Protein AF-S4P5D6-F1 (afdb_monomer)

pLDDT: mean 86.52, std 18.74, range [35.75, 98.44]

Foldseek 3Di:
DDDDDDDPPPPPPPPVPVPDDAFLDWDAFPVGQIKGWADWDDDDPFWTKTFIDSPSPDGGDPVHRPDIDTDGPPVDPPVVVVLVVQVVPAAPVVVVVVCVVVVHPDDPDDHDDTHHDDDDDDD

Organism: NCBI:txid116150

Mean predicted aligned error: 8.51 Å

Structure (mmCIF, N/CA/C/O backbone):
data_AF-S4P5D6-F1
#
_entry.id   AF-S4P5D6-F1
#
loop_
_atom_site.group_PDB
_atom_site.id
_atom_site.type_symbol
_atom_site.label_atom_id
_atom_site.label_alt_id
_atom_site.label_comp_id
_atom_site.label_asym_id
_atom_site.label_entity_id
_atom_site.label_seq_id
_atom_site.pdbx_PDB_ins_code
_atom_site.Cartn_x
_atom_site.Cartn_y
_atom_site.Cartn_z
_atom_site.occupancy
_atom_site.B_iso_or_equiv
_atom_site.auth_seq_id
_atom_site.auth_comp_id
_atom_site.auth_asym_id
_atom_site.auth_atom_id
_atom_site.pdbx_PDB_model_num
ATOM 1 N N . MET A 1 1 ? 5.357 -55.813 14.880 1.00 41.59 1 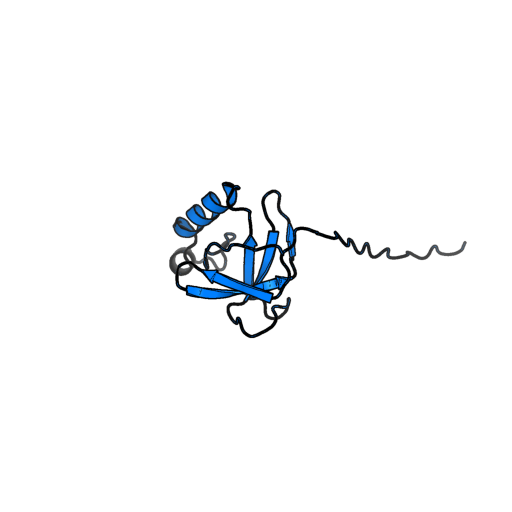MET A N 1
ATOM 2 C CA . MET A 1 1 ? 4.666 -54.683 14.221 1.00 41.59 1 MET A CA 1
ATOM 3 C C . MET A 1 1 ? 5.470 -53.409 14.473 1.00 41.59 1 MET A C 1
ATOM 5 O O . MET A 1 1 ? 5.437 -52.938 15.604 1.00 41.59 1 MET A O 1
ATOM 9 N N . PRO A 1 2 ? 6.248 -52.876 13.514 1.00 41.12 2 PRO A N 1
ATOM 10 C CA . PRO A 1 2 ? 6.935 -51.605 13.711 1.00 41.12 2 PRO A CA 1
ATOM 11 C C . PRO A 1 2 ? 5.987 -50.435 13.408 1.00 41.12 2 PRO A C 1
ATOM 13 O O . PRO A 1 2 ? 5.184 -50.490 12.474 1.00 41.12 2 PRO A O 1
ATOM 16 N N . ARG A 1 3 ? 6.060 -49.389 14.238 1.00 45.78 3 ARG A N 1
ATOM 17 C CA . ARG A 1 3 ? 5.308 -48.138 14.083 1.00 45.78 3 ARG A CA 1
ATOM 18 C C . ARG A 1 3 ? 5.835 -47.396 12.852 1.00 45.78 3 ARG A C 1
ATOM 20 O O . ARG A 1 3 ? 7.024 -47.105 12.785 1.00 45.78 3 ARG A O 1
ATOM 27 N N . ARG A 1 4 ? 4.959 -47.107 11.886 1.00 43.19 4 ARG A N 1
ATOM 28 C CA . ARG A 1 4 ? 5.268 -46.218 10.758 1.00 43.19 4 ARG A CA 1
ATOM 29 C C . ARG A 1 4 ? 5.428 -44.799 11.308 1.00 43.19 4 ARG A C 1
ATOM 31 O O . ARG A 1 4 ? 4.487 -44.273 11.898 1.00 43.19 4 ARG A O 1
ATOM 38 N N . GLY A 1 5 ? 6.624 -44.231 11.167 1.00 39.72 5 GLY A N 1
ATOM 39 C CA . GLY A 1 5 ? 6.862 -42.811 11.407 1.00 39.72 5 GLY A CA 1
ATOM 40 C C . GLY A 1 5 ? 6.031 -41.987 10.428 1.00 39.72 5 GLY A C 1
ATOM 41 O O . GLY A 1 5 ? 5.938 -42.335 9.253 1.00 39.72 5 GLY A O 1
ATOM 42 N N . PHE A 1 6 ? 5.380 -40.944 10.934 1.00 39.00 6 PHE A N 1
ATOM 43 C CA . PHE A 1 6 ? 4.818 -39.896 10.095 1.00 39.00 6 PHE A CA 1
ATOM 44 C C . PHE A 1 6 ? 5.983 -39.012 9.656 1.00 39.00 6 PHE A C 1
ATOM 46 O O . PHE A 1 6 ? 6.609 -38.352 10.482 1.00 39.00 6 PHE A O 1
ATOM 53 N N . GLU A 1 7 ? 6.302 -39.059 8.371 1.00 41.25 7 GLU A N 1
ATOM 54 C CA . GLU A 1 7 ? 7.208 -38.115 7.734 1.00 41.25 7 GLU A CA 1
ATOM 55 C C . GLU A 1 7 ? 6.373 -36.870 7.411 1.00 41.25 7 GLU A C 1
ATOM 57 O O . GLU A 1 7 ? 5.488 -36.909 6.554 1.00 41.25 7 GLU A O 1
ATOM 62 N N . GLU A 1 8 ? 6.567 -35.790 8.173 1.00 45.06 8 GLU A N 1
ATOM 63 C CA . GLU A 1 8 ? 6.002 -34.481 7.843 1.00 45.06 8 GLU A CA 1
ATOM 64 C C . GLU A 1 8 ? 6.693 -33.981 6.576 1.00 45.06 8 GLU A C 1
ATOM 66 O O . GLU A 1 8 ? 7.752 -33.357 6.616 1.00 45.06 8 GLU A O 1
ATOM 71 N N . THR A 1 9 ? 6.095 -34.265 5.423 1.00 35.75 9 THR A N 1
ATOM 72 C CA . THR A 1 9 ? 6.466 -33.599 4.182 1.00 35.75 9 THR A CA 1
ATOM 73 C C . THR A 1 9 ? 6.064 -32.134 4.313 1.00 35.75 9 THR A C 1
ATOM 75 O O . THR A 1 9 ? 4.914 -31.770 4.051 1.00 35.75 9 THR A O 1
ATOM 78 N N . SER A 1 10 ? 7.000 -31.286 4.746 1.00 48.22 10 SER A N 1
ATOM 79 C CA . SER A 1 10 ? 6.910 -29.849 4.529 1.00 48.22 10 SER A CA 1
ATOM 80 C C . SER A 1 10 ? 6.866 -29.648 3.021 1.00 48.22 10 SER A C 1
ATOM 82 O O . SER A 1 10 ? 7.889 -29.750 2.341 1.00 48.22 10 SER A O 1
ATOM 84 N N . VAL A 1 11 ? 5.670 -29.438 2.478 1.00 40.25 11 VAL A N 1
ATOM 85 C CA . VAL A 1 11 ? 5.536 -29.017 1.090 1.00 40.25 11 VAL A CA 1
ATOM 86 C C . VAL A 1 11 ? 6.012 -27.571 1.069 1.00 40.25 11 VAL A C 1
ATOM 88 O O . VAL A 1 11 ? 5.243 -26.643 1.311 1.00 40.25 11 VAL A O 1
ATOM 91 N N . ASP A 1 12 ? 7.315 -27.391 0.884 1.00 47.78 12 ASP A N 1
ATOM 92 C CA . ASP A 1 12 ? 7.882 -26.110 0.503 1.00 47.78 12 ASP A CA 1
ATOM 93 C C . ASP A 1 12 ? 7.392 -25.850 -0.919 1.00 47.78 12 ASP A C 1
ATOM 95 O O . ASP A 1 12 ? 7.985 -26.292 -1.903 1.00 47.78 12 ASP A O 1
ATOM 99 N N . VAL A 1 13 ? 6.201 -25.253 -1.023 1.00 42.62 13 VAL A N 1
ATOM 100 C CA . VAL A 1 13 ? 5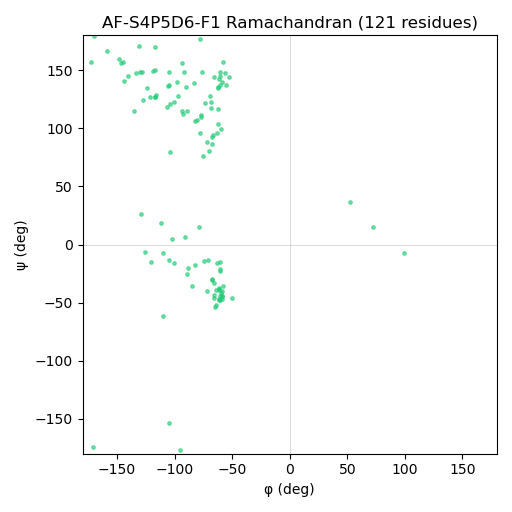.640 -24.846 -2.306 1.00 42.62 13 VAL A CA 1
ATOM 101 C C . VAL A 1 13 ? 6.400 -23.597 -2.733 1.00 42.62 13 VAL A C 1
ATOM 103 O O . VAL A 1 13 ? 5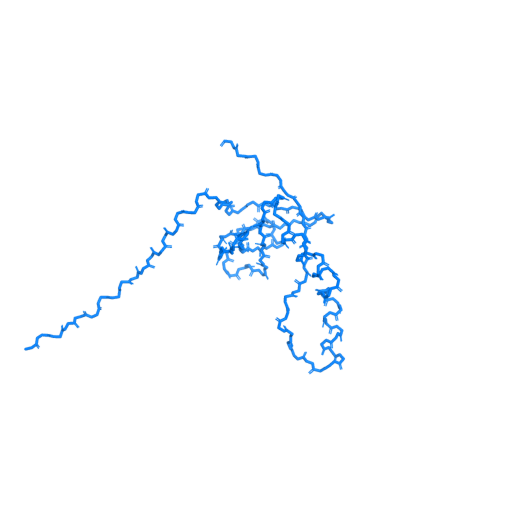.927 -22.468 -2.601 1.00 42.62 13 VAL A O 1
ATOM 106 N N . SER A 1 14 ? 7.624 -23.801 -3.212 1.00 46.84 14 SER A N 1
ATOM 107 C CA . SER A 1 14 ? 8.364 -22.798 -3.954 1.00 46.84 14 SER A CA 1
ATOM 108 C C . SER A 1 14 ? 7.688 -22.645 -5.315 1.00 46.84 14 SER A C 1
ATOM 110 O O . SER A 1 14 ? 8.095 -23.204 -6.328 1.00 46.84 14 SER A O 1
ATOM 112 N N . PHE A 1 15 ? 6.595 -21.880 -5.342 1.00 43.91 15 PHE A N 1
ATOM 113 C CA . PHE A 1 15 ? 6.164 -21.240 -6.575 1.00 43.91 15 PHE A CA 1
ATOM 114 C C . PHE A 1 15 ? 7.291 -20.275 -6.954 1.00 43.91 15 PHE A C 1
ATOM 116 O O . PHE A 1 15 ? 7.388 -19.181 -6.399 1.00 43.91 15 PHE A O 1
ATOM 123 N N . THR A 1 16 ? 8.204 -20.706 -7.824 1.00 47.28 16 THR A N 1
ATOM 124 C CA . THR A 1 16 ? 9.112 -19.793 -8.516 1.00 47.28 16 THR A CA 1
ATOM 125 C C . THR A 1 16 ? 8.236 -18.887 -9.361 1.00 47.28 16 THR A C 1
ATOM 127 O O . THR A 1 16 ? 7.603 -19.312 -10.325 1.00 47.28 16 THR A O 1
ATOM 130 N N . ASP A 1 17 ? 8.067 -17.670 -8.866 1.00 56.97 17 ASP A N 1
ATOM 131 C CA . ASP A 1 17 ? 7.057 -16.738 -9.327 1.00 56.97 17 ASP A CA 1
ATOM 132 C C . ASP A 1 17 ? 7.747 -15.679 -10.186 1.00 56.97 17 ASP A C 1
ATOM 134 O O . ASP A 1 17 ? 8.059 -14.588 -9.711 1.00 56.97 17 ASP A O 1
ATOM 138 N N . ASP A 1 18 ? 8.030 -16.034 -11.440 1.00 63.47 18 ASP A N 1
ATOM 139 C CA . ASP A 1 18 ? 8.910 -15.272 -12.346 1.00 63.47 18 ASP A CA 1
ATOM 140 C C . ASP A 1 18 ? 8.424 -13.835 -12.636 1.00 63.47 18 ASP A C 1
ATOM 142 O O . ASP A 1 18 ? 9.189 -12.992 -13.091 1.00 63.47 18 ASP A O 1
ATOM 146 N N . GLU A 1 19 ? 7.165 -13.515 -12.318 1.00 77.06 19 GLU A N 1
ATOM 147 C CA . GLU A 1 19 ? 6.573 -12.176 -12.478 1.00 77.06 19 GLU A CA 1
ATOM 148 C C . GLU A 1 19 ? 6.469 -11.382 -11.161 1.00 77.06 19 GLU A C 1
ATOM 150 O O . GLU A 1 19 ? 5.842 -10.319 -11.111 1.00 77.06 19 GLU A O 1
ATOM 155 N N . ALA A 1 20 ? 6.984 -11.904 -10.045 1.00 88.88 20 ALA A N 1
ATOM 156 C CA . ALA A 1 20 ? 6.950 -11.176 -8.785 1.00 88.88 20 ALA A CA 1
ATOM 157 C C . ALA A 1 20 ? 7.976 -10.039 -8.801 1.00 88.88 20 ALA A C 1
ATOM 159 O O . ALA A 1 20 ? 9.179 -10.270 -8.884 1.00 88.88 20 ALA A O 1
ATOM 160 N N . LEU A 1 21 ? 7.502 -8.805 -8.612 1.00 92.81 21 LEU A N 1
ATOM 161 C CA . LEU A 1 21 ? 8.394 -7.688 -8.321 1.00 92.81 21 LEU A CA 1
ATOM 162 C C . LEU A 1 21 ? 9.273 -7.988 -7.091 1.00 92.81 21 LEU A C 1
ATOM 164 O O . LEU A 1 21 ? 8.756 -8.504 -6.089 1.00 92.81 21 LEU A O 1
ATOM 168 N N . PRO A 1 22 ? 10.574 -7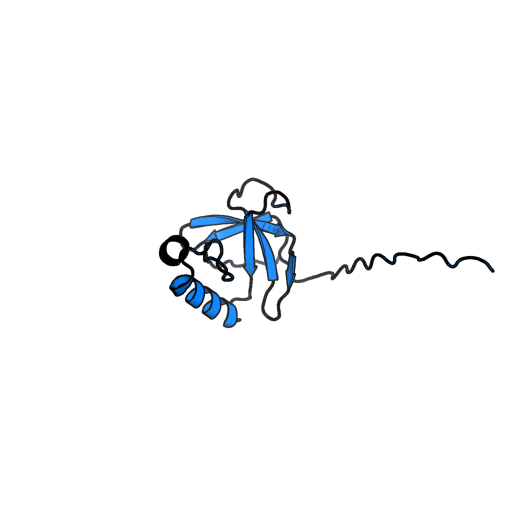.650 -7.138 1.00 94.12 22 PRO A N 1
ATOM 169 C CA . PRO A 1 22 ? 11.477 -7.890 -6.025 1.00 94.12 22 PRO A CA 1
ATOM 170 C C . PRO A 1 22 ? 11.091 -7.036 -4.803 1.00 94.12 22 PRO A C 1
ATOM 172 O O . PRO A 1 22 ? 10.683 -5.878 -4.952 1.00 94.12 22 PRO A O 1
ATOM 175 N N . PRO A 1 23 ? 11.246 -7.564 -3.573 1.00 95.88 23 PRO A N 1
ATOM 176 C CA . PRO A 1 23 ? 11.106 -6.769 -2.360 1.00 95.88 23 PRO A CA 1
ATOM 177 C C . PRO A 1 23 ? 12.052 -5.564 -2.358 1.00 95.88 23 PRO A C 1
ATOM 179 O O . PRO A 1 23 ? 13.179 -5.636 -2.840 1.00 95.88 23 PRO A O 1
ATOM 182 N N . GLY A 1 24 ? 11.618 -4.469 -1.740 1.00 96.62 24 GLY A N 1
ATOM 183 C CA . GLY A 1 24 ? 12.425 -3.267 -1.555 1.00 96.62 24 GLY A CA 1
ATOM 184 C C . GLY A 1 24 ? 12.167 -2.143 -2.552 1.00 96.62 24 GLY A C 1
ATOM 185 O O . GLY A 1 24 ? 12.672 -1.044 -2.329 1.00 96.62 24 GLY A O 1
ATOM 186 N N . ILE A 1 25 ? 11.351 -2.371 -3.585 1.00 96.81 25 ILE A N 1
ATOM 187 C CA . ILE A 1 25 ? 10.864 -1.286 -4.445 1.00 96.81 25 ILE A CA 1
ATOM 188 C C . ILE A 1 25 ? 10.070 -0.285 -3.598 1.00 96.81 25 ILE A C 1
ATOM 190 O O . ILE A 1 25 ? 9.272 -0.668 -2.737 1.00 96.81 25 ILE A O 1
ATOM 194 N N . VAL A 1 26 ? 10.308 1.001 -3.850 1.00 97.31 26 VAL A N 1
ATOM 195 C CA . VAL A 1 26 ? 9.582 2.110 -3.234 1.00 97.31 26 VAL A CA 1
ATOM 196 C C . VAL A 1 26 ? 8.650 2.711 -4.275 1.00 97.31 26 VAL A C 1
ATOM 198 O O . VAL A 1 26 ? 9.098 3.216 -5.301 1.00 97.31 26 VAL A O 1
ATOM 201 N N . PHE A 1 27 ? 7.354 2.660 -3.997 1.00 96.94 27 PHE A N 1
ATOM 202 C CA . PHE A 1 27 ? 6.332 3.338 -4.780 1.00 96.94 27 PHE A CA 1
ATOM 203 C C . PHE A 1 27 ? 6.019 4.706 -4.201 1.00 96.94 27 PHE A C 1
ATOM 205 O O . PHE A 1 27 ? 6.177 4.937 -3.002 1.00 96.94 27 PHE A O 1
ATOM 212 N N . THR A 1 28 ? 5.504 5.574 -5.062 1.00 97.50 28 THR A N 1
ATOM 213 C CA . THR A 1 28 ? 4.966 6.876 -4.686 1.00 97.50 28 THR A CA 1
ATOM 214 C C . THR A 1 28 ? 3.481 6.891 -5.025 1.00 97.50 28 THR A C 1
ATOM 216 O O . THR A 1 28 ? 3.100 6.561 -6.149 1.00 97.50 28 THR A O 1
ATOM 219 N N . ASP A 1 29 ? 2.635 7.223 -4.053 1.00 97.75 29 ASP A N 1
ATOM 220 C CA . ASP A 1 29 ? 1.196 7.352 -4.286 1.00 97.75 29 ASP A CA 1
ATOM 221 C C . ASP A 1 29 ? 0.832 8.681 -4.974 1.00 97.75 29 ASP A C 1
ATOM 223 O O . ASP A 1 29 ? 1.678 9.544 -5.226 1.00 97.75 29 ASP A O 1
ATOM 227 N N . THR A 1 30 ? -0.451 8.865 -5.290 1.00 96.81 30 THR A N 1
ATOM 228 C CA . THR A 1 30 ? -0.936 10.078 -5.970 1.00 96.81 30 THR A CA 1
ATOM 229 C C . THR A 1 30 ? -0.755 11.376 -5.177 1.00 96.81 30 THR A C 1
ATOM 231 O O . THR A 1 30 ? -0.821 12.449 -5.774 1.00 96.81 30 THR A O 1
ATOM 234 N N . ILE A 1 31 ? -0.491 11.309 -3.868 1.00 96.31 31 ILE A N 1
ATOM 235 C CA . ILE A 1 31 ? -0.253 12.470 -2.996 1.00 96.31 31 ILE A CA 1
ATOM 236 C C . ILE A 1 31 ? 1.197 12.544 -2.490 1.00 96.31 31 ILE A C 1
ATOM 238 O O . ILE A 1 31 ? 1.483 13.287 -1.556 1.00 96.31 31 ILE A O 1
ATOM 242 N N . GLN A 1 32 ? 2.116 11.839 -3.157 1.00 97.19 32 GLN A N 1
ATOM 243 C CA . GLN A 1 32 ? 3.562 11.857 -2.917 1.00 97.19 32 GLN A CA 1
ATOM 244 C C . GLN A 1 32 ? 4.051 11.152 -1.639 1.00 97.19 32 GLN A C 1
ATOM 246 O O . GLN A 1 32 ? 5.217 11.319 -1.273 1.00 97.19 32 GLN A O 1
ATOM 251 N N . ASN A 1 33 ? 3.238 10.315 -0.982 1.00 97.75 33 ASN A N 1
ATOM 252 C CA . ASN A 1 33 ? 3.778 9.453 0.076 1.00 97.75 33 ASN A CA 1
ATOM 253 C C . ASN A 1 33 ? 4.536 8.274 -0.528 1.00 97.75 33 ASN A C 1
ATOM 255 O O . ASN A 1 33 ? 4.174 7.751 -1.585 1.00 97.75 33 ASN A O 1
ATOM 259 N N . LYS A 1 34 ? 5.565 7.826 0.191 1.00 98.00 34 LYS A N 1
ATOM 260 C CA . LYS A 1 34 ? 6.397 6.690 -0.197 1.00 98.00 34 LYS A CA 1
ATOM 261 C C . LYS A 1 34 ? 5.953 5.417 0.509 1.00 98.00 34 LYS A C 1
ATOM 263 O O . LYS A 1 34 ? 5.675 5.426 1.703 1.00 98.00 34 LYS A O 1
ATOM 268 N N . TRP A 1 35 ? 5.965 4.317 -0.233 1.00 98.25 35 TRP A N 1
ATOM 269 C CA . TRP A 1 35 ? 5.553 3.001 0.239 1.00 98.25 35 TRP A CA 1
ATOM 270 C C . TRP A 1 35 ? 6.563 1.961 -0.222 1.00 98.25 35 TRP A C 1
ATOM 272 O O . TRP A 1 35 ? 6.704 1.727 -1.422 1.00 98.25 35 TRP A O 1
ATOM 282 N N . ARG A 1 36 ? 7.274 1.322 0.707 1.00 98.19 36 ARG A N 1
ATOM 283 C CA . ARG A 1 36 ? 8.197 0.232 0.364 1.00 98.19 36 ARG A CA 1
ATOM 284 C C . ARG A 1 36 ? 7.466 -1.103 0.415 1.00 98.19 36 ARG A C 1
ATOM 286 O O . ARG A 1 36 ? 6.735 -1.361 1.373 1.00 98.19 36 ARG A O 1
ATOM 293 N N . ILE A 1 37 ? 7.680 -1.962 -0.581 1.00 98.12 37 ILE A N 1
ATOM 294 C CA . ILE A 1 37 ? 7.143 -3.330 -0.574 1.00 98.12 37 ILE A CA 1
ATOM 295 C C . ILE A 1 37 ? 8.121 -4.339 0.028 1.00 98.12 37 ILE A C 1
ATOM 297 O O . ILE A 1 37 ? 9.340 -4.212 -0.088 1.00 98.12 37 ILE A O 1
ATOM 301 N N . GLY A 1 38 ? 7.567 -5.364 0.668 1.00 97.88 38 GLY A N 1
ATOM 302 C CA . GLY A 1 38 ? 8.278 -6.540 1.157 1.00 97.88 38 GLY A CA 1
ATOM 303 C C . GLY A 1 38 ? 8.022 -7.764 0.286 1.00 97.88 38 GLY A C 1
ATOM 304 O O . GLY A 1 38 ? 7.714 -7.658 -0.898 1.00 97.88 38 GLY A O 1
ATOM 305 N N . LYS A 1 39 ? 8.134 -8.950 0.891 1.00 96.81 39 LYS A N 1
ATOM 306 C CA . LYS A 1 39 ? 7.860 -10.222 0.206 1.00 96.81 39 LYS A CA 1
ATOM 307 C C . LYS A 1 39 ? 6.403 -10.303 -0.292 1.00 96.81 39 LYS A C 1
ATOM 309 O O . LYS A 1 39 ? 5.504 -9.823 0.413 1.00 96.81 39 LYS A O 1
ATOM 314 N N . PRO A 1 40 ? 6.153 -10.935 -1.455 1.00 96.19 40 PRO A N 1
ATOM 315 C CA . PRO A 1 40 ? 4.802 -11.304 -1.857 1.00 96.19 40 PRO A CA 1
ATOM 316 C C . PRO A 1 40 ? 4.211 -12.280 -0.833 1.00 96.19 40 PRO A C 1
ATOM 318 O O . PRO A 1 40 ? 4.913 -13.125 -0.275 1.00 96.19 40 PRO A O 1
ATOM 321 N N . ILE A 1 41 ? 2.917 -12.141 -0.562 1.00 95.56 41 ILE A N 1
ATOM 322 C CA . ILE A 1 41 ? 2.182 -12.960 0.417 1.00 95.56 41 ILE A CA 1
ATOM 323 C C . ILE A 1 41 ? 0.941 -13.625 -0.168 1.00 95.56 41 ILE A C 1
ATOM 325 O O . ILE A 1 41 ? 0.294 -14.419 0.509 1.00 95.56 41 ILE A O 1
ATOM 329 N N . GLY A 1 42 ? 0.598 -13.307 -1.412 1.00 93.19 42 GLY A N 1
ATOM 330 C CA . GLY A 1 42 ? -0.519 -13.927 -2.099 1.00 93.19 42 GLY A CA 1
ATOM 331 C C . GLY A 1 42 ? -0.591 -13.516 -3.560 1.00 93.19 42 GLY A C 1
ATOM 332 O O . GLY A 1 42 ? -0.107 -12.453 -3.956 1.00 93.19 42 GLY A O 1
ATOM 333 N N . ARG A 1 43 ? -1.240 -14.368 -4.347 1.00 90.50 43 ARG A N 1
ATOM 334 C CA . ARG A 1 43 ? -1.550 -14.142 -5.754 1.00 90.50 43 ARG A CA 1
ATOM 335 C C . ARG A 1 43 ? -3.043 -14.372 -5.952 1.00 90.50 43 ARG A C 1
ATOM 337 O O . ARG A 1 43 ? -3.566 -15.417 -5.577 1.00 90.50 43 ARG A O 1
ATOM 344 N N . GLY A 1 44 ? -3.722 -13.364 -6.485 1.00 81.69 44 GLY A N 1
ATOM 345 C CA . GLY A 1 44 ? -5.084 -13.480 -6.988 1.00 81.69 44 GLY A CA 1
ATOM 346 C C . GLY A 1 44 ? -5.083 -13.745 -8.492 1.00 81.69 44 GLY A C 1
ATOM 347 O O . GLY A 1 44 ? -4.030 -13.846 -9.119 1.00 81.69 44 GLY A O 1
ATOM 348 N N . SER A 1 45 ? -6.271 -13.806 -9.087 1.00 84.94 45 SER A N 1
ATOM 349 C CA . SER A 1 45 ? -6.423 -13.993 -10.536 1.00 84.94 45 SER A CA 1
ATOM 350 C C . SER A 1 45 ? -5.798 -12.862 -11.357 1.00 84.94 45 SER A C 1
ATOM 352 O O . SER A 1 45 ? -5.228 -13.119 -12.410 1.00 84.94 45 SER A O 1
ATOM 354 N N . PHE A 1 46 ? -5.900 -11.621 -10.875 1.00 86.31 46 PHE A N 1
ATOM 355 C CA . PHE A 1 46 ? -5.524 -10.425 -11.637 1.00 86.31 46 PHE A CA 1
ATOM 356 C C . PHE A 1 46 ? -4.265 -9.725 -11.123 1.00 86.31 46 PHE A C 1
ATOM 358 O O . PHE A 1 46 ? -3.790 -8.791 -11.766 1.00 86.31 46 PHE A O 1
ATOM 365 N N . GLY A 1 47 ? -3.721 -10.161 -9.984 1.00 91.31 47 GLY A N 1
ATOM 366 C CA . GLY A 1 47 ? -2.666 -9.424 -9.306 1.00 91.31 47 GLY A CA 1
ATOM 367 C C . GLY A 1 47 ? -1.992 -10.152 -8.168 1.00 91.31 47 GLY A C 1
ATOM 368 O O . GLY A 1 47 ? -2.343 -11.270 -7.788 1.00 91.31 47 GLY A O 1
ATOM 369 N N . ARG A 1 48 ? -1.030 -9.451 -7.584 1.00 93.62 48 ARG A N 1
ATOM 370 C CA . ARG A 1 48 ? -0.214 -9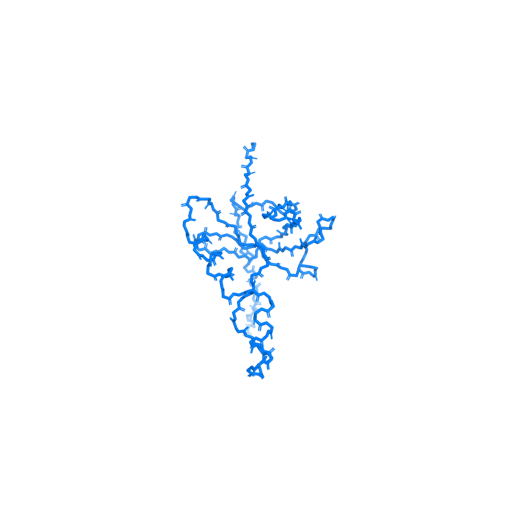.917 -6.466 1.00 93.62 48 ARG A CA 1
ATOM 371 C C . ARG A 1 48 ? -0.402 -9.019 -5.266 1.00 93.62 48 ARG A C 1
ATOM 373 O O . ARG A 1 48 ? -0.635 -7.824 -5.414 1.00 93.62 48 ARG A O 1
ATOM 380 N N . ILE A 1 49 ? -0.268 -9.602 -4.084 1.00 96.06 49 ILE A N 1
ATOM 381 C CA . ILE A 1 49 ? -0.344 -8.893 -2.814 1.00 96.06 49 ILE A CA 1
ATOM 382 C C . ILE A 1 49 ? 1.012 -8.991 -2.127 1.00 96.06 49 ILE A C 1
ATOM 384 O O . ILE A 1 49 ? 1.553 -10.084 -1.948 1.00 96.06 49 ILE A O 1
ATOM 388 N N . TYR A 1 50 ? 1.534 -7.843 -1.716 1.00 97.62 50 TYR A N 1
ATOM 389 C CA . TYR A 1 50 ? 2.820 -7.688 -1.049 1.00 97.62 50 TYR A CA 1
ATOM 390 C C . TYR A 1 50 ? 2.627 -7.130 0.352 1.00 97.62 50 TYR A C 1
ATOM 392 O O . TYR A 1 50 ? 1.702 -6.354 0.593 1.00 97.62 50 TYR A O 1
ATOM 400 N N . LEU A 1 51 ? 3.533 -7.478 1.266 1.00 98.31 51 LEU A N 1
ATOM 401 C CA . LEU A 1 51 ? 3.713 -6.702 2.494 1.00 98.31 51 LEU A CA 1
ATOM 402 C C . LEU A 1 51 ? 4.121 -5.267 2.148 1.00 98.31 51 LEU A C 1
ATOM 404 O O . LEU A 1 51 ? 4.838 -5.064 1.169 1.00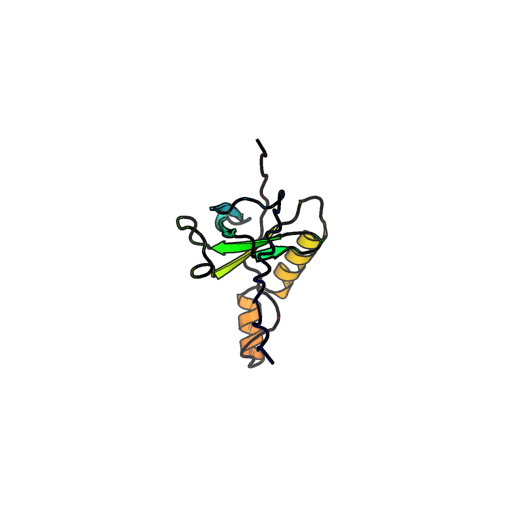 98.31 51 LEU A O 1
ATOM 408 N N . ALA A 1 52 ? 3.725 -4.290 2.961 1.00 98.38 52 ALA A N 1
ATOM 409 C CA . ALA A 1 52 ? 4.112 -2.900 2.750 1.00 98.38 52 ALA A CA 1
ATOM 410 C C . ALA A 1 52 ? 4.293 -2.103 4.050 1.00 98.38 52 ALA A C 1
ATOM 412 O O . ALA A 1 52 ? 3.726 -2.428 5.102 1.00 98.38 52 ALA A O 1
ATOM 413 N N . SER A 1 53 ? 5.092 -1.041 3.942 1.00 98.19 53 SER A N 1
ATOM 414 C CA . SER A 1 53 ? 5.420 -0.092 5.008 1.00 98.19 53 SER A CA 1
ATOM 415 C C . SER A 1 53 ? 5.475 1.335 4.454 1.00 98.19 53 SER A C 1
ATOM 417 O O . SER A 1 53 ? 5.908 1.539 3.319 1.00 98.19 53 SER A O 1
ATOM 419 N N . ASP A 1 54 ? 5.057 2.299 5.269 1.00 97.31 54 ASP A N 1
ATOM 420 C CA . ASP A 1 54 ? 5.233 3.746 5.068 1.00 97.31 54 ASP A CA 1
ATOM 421 C C . ASP A 1 54 ? 6.628 4.238 5.510 1.00 97.31 54 ASP A C 1
ATOM 423 O O . ASP A 1 54 ? 7.082 5.296 5.084 1.00 97.31 54 ASP A O 1
ATOM 427 N N . ASP A 1 55 ? 7.354 3.458 6.317 1.00 97.31 55 ASP A N 1
ATOM 428 C CA . ASP A 1 55 ? 8.792 3.651 6.556 1.00 97.31 55 ASP A CA 1
ATOM 429 C C . ASP A 1 55 ? 9.584 3.099 5.355 1.00 97.31 55 ASP A C 1
ATOM 431 O O . ASP A 1 55 ? 9.816 1.889 5.262 1.00 97.31 55 ASP A O 1
ATOM 435 N N . SER A 1 56 ? 9.947 3.977 4.409 1.00 95.06 56 SER A N 1
ATOM 436 C CA . SER A 1 56 ? 10.628 3.605 3.157 1.00 95.06 56 SER A CA 1
ATOM 437 C C . SER A 1 56 ? 12.105 3.241 3.316 1.00 95.06 56 SER A C 1
ATOM 439 O O . SER A 1 56 ? 12.696 2.652 2.403 1.00 95.06 56 SER A O 1
ATOM 441 N N . GLU A 1 57 ? 12.697 3.558 4.466 1.00 96.81 57 GLU A N 1
ATOM 442 C CA . GLU A 1 57 ? 14.134 3.412 4.710 1.00 96.81 57 GLU A CA 1
ATOM 443 C C . GLU A 1 57 ? 14.500 2.021 5.238 1.00 96.81 57 GLU A C 1
ATOM 445 O O . GLU A 1 57 ? 15.648 1.590 5.131 1.00 96.81 57 GLU A O 1
ATOM 450 N N . LYS A 1 58 ? 13.529 1.286 5.789 1.00 96.56 58 LYS A N 1
ATOM 451 C CA 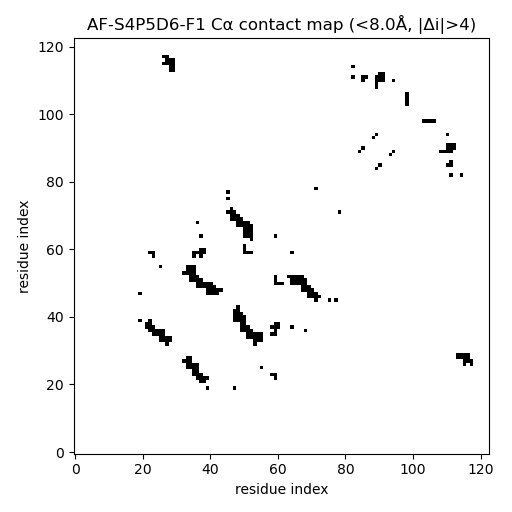. LYS A 1 58 ? 13.746 -0.043 6.372 1.00 96.56 58 LYS A CA 1
ATOM 452 C C . LYS A 1 58 ? 13.221 -1.146 5.472 1.00 96.56 58 LYS A C 1
ATOM 454 O O . LYS A 1 58 ? 12.206 -0.994 4.803 1.00 96.56 58 LYS A O 1
ATOM 459 N N . GLU A 1 59 ? 13.874 -2.304 5.513 1.00 97.75 59 GLU A N 1
ATOM 460 C CA . GLU A 1 59 ? 13.337 -3.511 4.886 1.00 97.75 59 GLU A CA 1
ATOM 461 C C . GLU A 1 59 ? 11.959 -3.866 5.468 1.00 97.75 59 GLU A C 1
ATOM 463 O O . GLU A 1 59 ? 11.723 -3.779 6.677 1.00 97.75 59 GLU A O 1
ATOM 468 N N . VAL A 1 60 ? 11.046 -4.297 4.597 1.00 98.44 60 VAL A N 1
ATOM 469 C CA . VAL A 1 60 ? 9.692 -4.690 4.985 1.00 98.44 60 VAL A CA 1
ATOM 470 C C . VAL A 1 60 ? 9.629 -6.193 5.236 1.00 98.44 60 VAL A C 1
ATOM 472 O O . VAL A 1 60 ? 9.754 -7.019 4.332 1.00 98.44 60 VAL A O 1
ATOM 475 N N . THR A 1 61 ? 9.374 -6.539 6.489 1.00 97.19 61 THR A N 1
ATOM 476 C CA . THR A 1 61 ? 9.268 -7.894 7.030 1.00 97.19 61 THR A CA 1
ATOM 477 C C . THR A 1 61 ? 7.853 -8.149 7.554 1.00 97.19 61 THR A C 1
ATOM 479 O O . THR A 1 61 ? 7.058 -7.228 7.735 1.00 97.19 61 THR A O 1
ATOM 482 N N . LYS A 1 62 ? 7.530 -9.403 7.889 1.00 95.88 62 LYS A N 1
ATOM 483 C CA . LYS A 1 62 ? 6.239 -9.743 8.520 1.00 95.88 62 LYS A CA 1
ATOM 484 C C . LYS A 1 62 ? 6.011 -9.048 9.873 1.00 95.88 62 LYS A C 1
ATOM 486 O O . LYS A 1 62 ? 4.870 -8.954 10.305 1.00 95.88 62 LYS A O 1
ATOM 491 N N . LEU A 1 63 ? 7.073 -8.598 10.550 1.00 96.31 63 LEU A N 1
ATOM 492 C CA . LEU A 1 63 ? 6.987 -7.995 11.884 1.00 96.31 63 LEU A CA 1
ATOM 493 C C . LEU A 1 63 ? 6.663 -6.498 11.838 1.00 96.31 63 LEU A C 1
ATOM 495 O O . LEU A 1 63 ? 5.954 -6.003 12.713 1.00 96.31 63 LEU A O 1
ATOM 499 N N . ASN A 1 64 ? 7.180 -5.778 10.838 1.00 96.19 64 ASN A N 1
ATOM 500 C CA . ASN A 1 64 ? 6.994 -4.330 10.706 1.00 96.19 64 ASN A CA 1
ATOM 501 C C . ASN A 1 64 ? 5.994 -3.933 9.610 1.00 96.19 64 ASN A C 1
ATOM 503 O O . ASN A 1 64 ? 5.550 -2.789 9.612 1.00 96.19 64 ASN A O 1
ATOM 507 N N . ALA A 1 65 ? 5.593 -4.845 8.721 1.00 97.50 65 ALA A N 1
ATOM 508 C CA . ALA A 1 65 ? 4.562 -4.567 7.730 1.00 97.50 65 ALA A CA 1
ATOM 509 C C . ALA A 1 65 ? 3.221 -4.247 8.406 1.00 97.50 65 ALA A C 1
ATOM 511 O O . ALA A 1 65 ? 2.623 -5.082 9.089 1.00 97.50 65 ALA A O 1
ATOM 512 N N . ARG A 1 66 ? 2.745 -3.016 8.207 1.00 96.62 66 ARG A N 1
ATOM 513 C CA . ARG A 1 66 ? 1.434 -2.552 8.689 1.00 96.62 66 ARG A CA 1
ATOM 514 C C . ARG A 1 66 ? 0.373 -2.541 7.598 1.00 96.62 66 ARG A C 1
ATOM 516 O O . ARG A 1 66 ? -0.814 -2.489 7.915 1.00 96.62 66 ARG A O 1
ATOM 523 N N . TYR A 1 67 ? 0.799 -2.623 6.342 1.00 97.81 67 TYR A N 1
ATOM 524 C CA . TYR A 1 67 ? -0.057 -2.518 5.174 1.00 97.81 67 TYR A CA 1
ATOM 525 C C . TYR A 1 67 ? 0.215 -3.659 4.202 1.00 97.81 67 TYR A C 1
ATOM 527 O O . TYR A 1 67 ? 1.181 -4.417 4.331 1.00 97.81 67 TYR A O 1
ATOM 535 N N . VAL A 1 68 ? -0.651 -3.744 3.202 1.00 97.19 68 VAL A N 1
ATOM 536 C CA . VAL A 1 68 ? -0.444 -4.574 2.024 1.00 97.19 68 VAL A CA 1
ATOM 537 C C . VAL A 1 68 ? -0.636 -3.724 0.780 1.00 97.19 68 VAL A C 1
ATOM 539 O O . VAL A 1 68 ? -1.442 -2.795 0.783 1.00 97.19 68 VAL A O 1
ATOM 542 N N . VAL A 1 69 ? 0.091 -4.052 -0.282 1.00 96.88 69 VAL A N 1
ATOM 543 C CA . VAL A 1 69 ? -0.076 -3.429 -1.598 1.00 96.88 69 VAL A CA 1
ATOM 544 C C . VAL A 1 69 ? -0.518 -4.503 -2.574 1.00 96.88 69 VAL A C 1
ATOM 546 O O . VAL A 1 69 ? 0.117 -5.553 -2.678 1.00 96.88 69 VAL A O 1
ATOM 549 N N . LYS A 1 70 ? -1.618 -4.237 -3.277 1.00 96.06 70 LYS A N 1
ATOM 550 C CA . LYS A 1 70 ? -2.088 -5.054 -4.391 1.00 96.06 70 LYS A CA 1
ATOM 551 C C . LYS A 1 70 ? -1.609 -4.422 -5.696 1.00 96.06 70 LYS A C 1
ATOM 553 O O . LYS A 1 70 ? -1.824 -3.232 -5.903 1.00 96.06 70 LYS A O 1
ATOM 558 N N . ILE A 1 71 ? -0.965 -5.211 -6.548 1.00 95.25 71 ILE A N 1
ATOM 559 C CA . ILE A 1 71 ? -0.388 -4.758 -7.818 1.00 95.25 71 ILE A CA 1
ATOM 560 C C . ILE A 1 71 ? -1.018 -5.562 -8.952 1.00 95.25 71 ILE A C 1
ATOM 562 O O . ILE A 1 71 ? -1.011 -6.795 -8.913 1.00 95.25 71 ILE A O 1
ATOM 566 N N . GLU A 1 72 ? -1.550 -4.855 -9.947 1.00 93.81 72 GLU A N 1
ATOM 567 C CA . GLU A 1 72 ? -2.069 -5.406 -11.200 1.00 93.81 72 GLU A CA 1
ATOM 568 C C . GLU A 1 72 ? -1.467 -4.630 -12.386 1.00 93.81 72 GLU A C 1
ATOM 570 O O . GLU A 1 72 ? -1.207 -3.429 -12.252 1.00 93.81 72 GLU A O 1
ATOM 575 N N . PRO A 1 73 ? -1.255 -5.272 -13.549 1.00 91.75 73 PRO A N 1
ATOM 576 C CA . PRO A 1 73 ? -0.970 -4.571 -14.796 1.00 91.75 73 PRO A CA 1
ATOM 577 C C . PRO A 1 73 ? -2.022 -3.499 -15.101 1.00 91.75 73 PRO A C 1
ATOM 579 O O . PRO A 1 73 ? -3.213 -3.714 -14.895 1.00 91.75 73 PRO A O 1
ATOM 582 N N . HIS A 1 74 ? -1.607 -2.370 -15.676 1.00 88.25 74 HIS A N 1
ATOM 583 C CA . HIS A 1 74 ? -2.522 -1.276 -16.038 1.00 88.25 74 HIS A CA 1
ATOM 584 C C . HIS A 1 74 ? -3.605 -1.675 -17.054 1.00 88.25 74 HIS A C 1
ATOM 586 O O . HIS A 1 74 ? -4.651 -1.037 -17.129 1.00 88.25 74 HIS A O 1
ATOM 592 N N . THR A 1 75 ? -3.367 -2.725 -17.839 1.00 87.94 75 THR A N 1
ATOM 593 C CA . THR A 1 75 ? -4.345 -3.292 -18.775 1.00 87.94 75 THR A CA 1
ATOM 594 C C . THR A 1 75 ? -5.492 -4.025 -18.067 1.00 87.94 75 THR A C 1
ATOM 596 O O . THR A 1 75 ? -6.517 -4.290 -18.696 1.00 87.94 75 THR A O 1
ATOM 599 N N . ASN A 1 76 ? -5.361 -4.321 -16.768 1.00 85.69 76 ASN A N 1
ATOM 600 C CA . ASN A 1 76 ? -6.386 -4.986 -15.969 1.00 85.69 76 ASN A CA 1
ATOM 601 C C . ASN A 1 76 ? -7.346 -3.961 -15.344 1.00 85.69 76 ASN A C 1
ATOM 603 O O . ASN A 1 76 ? -6.992 -3.182 -14.463 1.00 85.69 76 ASN A O 1
ATOM 607 N N . GLY A 1 77 ? -8.611 -4.003 -15.768 1.00 89.19 77 GLY A N 1
ATOM 608 C CA . GLY A 1 77 ? -9.679 -3.154 -15.228 1.00 89.19 77 GLY A CA 1
ATOM 609 C C . GLY A 1 77 ? -10.116 -3.411 -13.768 1.00 89.19 77 GLY A C 1
ATOM 610 O O . GLY A 1 77 ? -10.542 -2.453 -13.120 1.00 89.19 77 GLY A O 1
ATOM 611 N N . PRO A 1 78 ? -10.053 -4.638 -13.202 1.00 94.75 78 PRO A N 1
ATOM 612 C CA . PRO A 1 78 ? -10.596 -4.904 -11.865 1.00 94.75 78 PRO A CA 1
ATOM 613 C C . PRO A 1 78 ? -9.998 -4.066 -10.726 1.00 94.75 78 PRO A C 1
ATOM 615 O O . PRO A 1 78 ? -10.766 -3.532 -9.923 1.00 94.75 78 PRO A O 1
ATOM 618 N N . LEU A 1 79 ? -8.672 -3.883 -10.659 1.00 94.31 79 LEU A N 1
ATOM 619 C CA . LEU A 1 79 ? -8.064 -3.040 -9.618 1.00 94.31 79 LEU A CA 1
ATOM 620 C C . LEU A 1 79 ? -8.534 -1.585 -9.695 1.00 94.31 79 LEU A C 1
ATOM 622 O O . LEU A 1 79 ? -8.778 -0.964 -8.662 1.00 94.31 79 LEU A O 1
ATOM 626 N N . PHE A 1 80 ? -8.710 -1.045 -10.904 1.00 93.81 80 PHE A N 1
ATOM 627 C CA . PHE A 1 80 ? -9.228 0.311 -11.088 1.00 93.81 80 PHE A CA 1
ATOM 628 C C . PHE A 1 80 ? -10.614 0.468 -10.449 1.00 93.81 80 PHE A C 1
ATOM 630 O O . PHE A 1 80 ? -10.864 1.445 -9.737 1.00 93.81 80 PHE A O 1
ATOM 637 N N . VAL A 1 81 ? -11.500 -0.511 -10.658 1.00 95.62 81 VAL A N 1
ATOM 638 C CA . VAL A 1 81 ? -12.843 -0.527 -10.060 1.00 95.62 81 VAL A CA 1
ATOM 639 C C . VAL 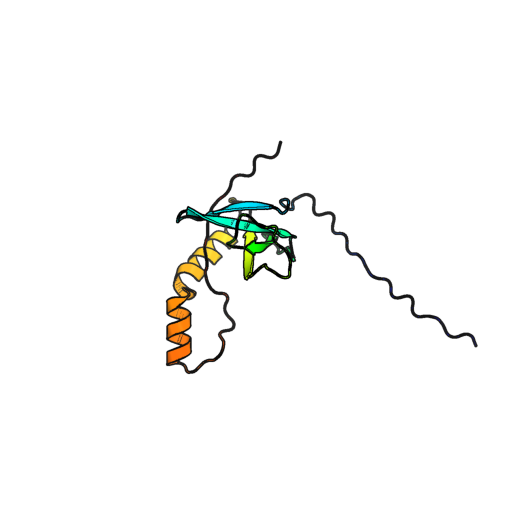A 1 81 ? -12.766 -0.669 -8.537 1.00 95.62 81 VAL A C 1
ATOM 641 O O . VAL A 1 81 ? -13.458 0.055 -7.820 1.00 95.62 81 VAL A O 1
ATOM 644 N N . GLU A 1 82 ? -11.907 -1.556 -8.031 1.00 95.06 82 GLU A N 1
ATOM 645 C CA . GLU A 1 82 ? -11.712 -1.780 -6.594 1.00 95.06 82 GLU A CA 1
ATOM 646 C C . GLU A 1 82 ? -11.227 -0.511 -5.876 1.00 95.06 82 GLU A C 1
ATOM 648 O O . GLU A 1 82 ? -11.820 -0.107 -4.874 1.00 95.06 82 GLU A O 1
ATOM 653 N N . VAL A 1 83 ? -10.217 0.172 -6.427 1.00 95.69 83 VAL A N 1
ATOM 654 C CA . VAL A 1 83 ? -9.706 1.447 -5.897 1.00 95.69 83 VAL A CA 1
ATOM 655 C C . VAL A 1 83 ? -10.816 2.498 -5.851 1.00 95.69 83 VAL A C 1
ATOM 657 O O . VAL A 1 83 ? -11.014 3.134 -4.817 1.00 95.69 83 VAL A O 1
ATOM 660 N N . HIS A 1 84 ? -11.596 2.651 -6.926 1.00 96.00 84 HIS A N 1
ATOM 661 C CA . HIS A 1 84 ? -12.694 3.624 -6.966 1.00 96.00 84 HIS A CA 1
ATOM 662 C C . HIS A 1 84 ? -13.827 3.302 -5.988 1.00 96.00 84 HIS A C 1
ATOM 664 O O . HIS A 1 84 ? -14.450 4.223 -5.459 1.00 96.00 84 HIS A O 1
ATOM 670 N N . CYS A 1 85 ? -14.100 2.020 -5.742 1.00 96.81 85 CYS A N 1
ATOM 671 C CA . CYS A 1 85 ? -15.046 1.592 -4.718 1.00 96.81 85 CYS A CA 1
ATOM 672 C C . CYS A 1 85 ? -14.535 1.990 -3.325 1.00 96.81 85 CYS A C 1
ATOM 674 O O . CYS A 1 85 ? -15.207 2.726 -2.603 1.00 96.81 85 CYS A O 1
ATOM 676 N N . LEU A 1 86 ? -13.299 1.604 -2.990 1.00 96.75 86 LEU A N 1
ATOM 677 C CA . LEU A 1 86 ? -12.692 1.877 -1.687 1.00 96.75 86 LEU A CA 1
ATOM 678 C C . LEU A 1 86 ? -12.552 3.379 -1.400 1.00 96.75 86 LEU A C 1
ATOM 680 O O . LEU A 1 86 ? -12.835 3.805 -0.281 1.00 96.75 86 LEU A O 1
ATOM 684 N N . ILE A 1 87 ? -12.203 4.196 -2.399 1.00 95.88 87 ILE A N 1
ATOM 685 C CA . ILE A 1 87 ? -12.144 5.657 -2.245 1.00 95.88 87 ILE A CA 1
ATOM 686 C C . ILE A 1 87 ? -13.499 6.232 -1.808 1.00 95.88 87 ILE A C 1
ATOM 688 O O . ILE A 1 87 ? -13.521 7.185 -1.034 1.00 95.88 87 ILE A O 1
ATOM 692 N N . ARG A 1 88 ? -14.621 5.669 -2.275 1.00 96.31 88 ARG A N 1
ATOM 693 C CA . ARG A 1 88 ? -15.970 6.174 -1.967 1.00 96.31 88 ARG A CA 1
ATOM 694 C C . ARG A 1 88 ? -16.581 5.584 -0.702 1.00 96.31 88 ARG A C 1
ATOM 696 O O . ARG A 1 88 ? -17.488 6.193 -0.153 1.00 96.31 88 ARG A O 1
ATOM 703 N N . THR A 1 89 ? -16.167 4.385 -0.290 1.00 95.62 89 THR A N 1
ATOM 704 C CA . THR A 1 89 ? -16.864 3.640 0.776 1.00 95.62 89 THR A CA 1
ATOM 705 C C . THR A 1 89 ? -15.999 3.318 1.988 1.00 95.62 89 THR A C 1
ATOM 707 O O . THR A 1 89 ? -16.525 2.879 3.009 1.00 95.62 89 THR A O 1
ATOM 710 N N . ALA A 1 90 ? -14.677 3.439 1.874 1.00 96.44 90 ALA A N 1
ATOM 711 C CA . ALA A 1 90 ? -13.731 2.891 2.842 1.00 96.44 90 ALA A CA 1
ATOM 712 C C . ALA A 1 90 ? -12.692 3.913 3.325 1.00 96.44 90 ALA A C 1
ATOM 714 O O . ALA A 1 90 ? -11.604 3.524 3.754 1.00 96.44 90 ALA A O 1
ATOM 715 N N . GLN A 1 91 ? -13.014 5.210 3.297 1.00 95.69 91 GLN A N 1
ATOM 716 C CA . GLN A 1 91 ? -12.150 6.243 3.870 1.00 95.69 91 GLN A CA 1
ATOM 717 C C . GLN A 1 91 ? -11.988 6.042 5.381 1.00 95.69 91 GLN A C 1
ATOM 719 O O . GLN A 1 91 ? -12.962 5.825 6.107 1.00 95.69 91 GLN A O 1
ATOM 724 N N . VAL A 1 92 ? -10.752 6.163 5.878 1.00 93.88 92 VAL A N 1
ATOM 725 C CA . VAL A 1 92 ? -10.394 5.903 7.287 1.00 93.88 92 VAL A CA 1
ATOM 726 C C . VAL A 1 92 ? -11.319 6.646 8.257 1.00 93.88 92 VAL A C 1
ATOM 728 O O . VAL A 1 92 ? -11.797 6.065 9.235 1.00 93.88 92 VAL A O 1
ATOM 731 N N . ASN A 1 93 ? -11.571 7.930 8.000 1.00 94.69 93 ASN A N 1
ATOM 732 C CA . ASN A 1 93 ? -12.362 8.787 8.884 1.00 94.69 93 ASN A CA 1
ATOM 733 C C . ASN A 1 93 ? -13.852 8.431 8.848 1.00 94.69 93 ASN A C 1
ATOM 735 O O . ASN A 1 93 ? -14.486 8.367 9.901 1.00 94.69 93 ASN A O 1
ATOM 739 N N . GLU A 1 94 ? -14.389 8.121 7.669 1.00 94.88 94 GLU A N 1
ATOM 740 C CA . GLU A 1 94 ? -15.787 7.719 7.494 1.00 94.88 94 GLU A CA 1
ATOM 741 C C . GLU A 1 94 ? -16.066 6.378 8.170 1.00 94.88 94 GLU A C 1
ATOM 743 O O . GLU A 1 94 ? -17.012 6.253 8.949 1.00 94.88 94 GLU A O 1
ATOM 748 N N . VAL A 1 95 ? -15.189 5.389 7.974 1.00 95.12 95 VAL A N 1
ATOM 749 C CA . VAL A 1 95 ? -15.332 4.079 8.618 1.00 95.12 95 VAL A CA 1
ATOM 750 C C . VAL A 1 95 ? -15.213 4.195 10.140 1.00 95.12 95 VAL A C 1
ATOM 752 O O . VAL A 1 95 ? -15.965 3.545 10.873 1.00 95.12 95 VAL A O 1
ATOM 755 N N . LYS A 1 96 ? -14.301 5.037 10.647 1.00 94.62 96 LYS A N 1
ATOM 756 C CA . LYS A 1 96 ? -14.196 5.325 12.088 1.00 94.62 96 LYS A CA 1
ATOM 757 C C . LYS A 1 96 ? -15.481 5.958 12.628 1.00 94.62 96 LYS A C 1
ATOM 759 O O . LYS A 1 96 ? -15.990 5.491 13.649 1.00 94.62 96 LYS A O 1
ATOM 764 N N . ALA A 1 97 ? -16.020 6.966 11.943 1.00 95.25 97 ALA A N 1
ATOM 765 C CA . ALA A 1 97 ? -17.257 7.637 12.333 1.00 95.25 97 ALA A CA 1
ATOM 766 C C . ALA A 1 97 ? -18.449 6.669 12.334 1.00 95.25 97 ALA A C 1
ATOM 768 O O . ALA A 1 97 ? -19.166 6.575 13.332 1.00 95.25 97 ALA A O 1
ATOM 769 N N . TRP A 1 98 ? -18.607 5.873 11.273 1.00 95.81 98 TRP A N 1
ATOM 770 C CA . TRP A 1 98 ? -19.670 4.876 11.167 1.00 95.81 98 TRP A CA 1
ATOM 771 C C . TRP A 1 98 ? -19.576 3.829 12.279 1.00 95.81 98 TRP A C 1
ATOM 773 O O . TRP A 1 98 ? -20.575 3.521 12.929 1.00 95.81 98 TRP A O 1
ATOM 783 N N . ARG A 1 99 ? -18.374 3.314 12.569 1.00 96.06 99 ARG A N 1
ATOM 784 C CA . ARG A 1 99 ? -18.161 2.361 13.670 1.00 96.06 99 ARG A CA 1
ATOM 785 C C . ARG A 1 99 ? -18.554 2.939 15.024 1.00 96.06 99 ARG A C 1
ATOM 787 O O . ARG A 1 99 ? -19.154 2.221 15.824 1.00 96.06 99 ARG A O 1
ATOM 794 N N . HIS A 1 100 ? -18.219 4.203 15.274 1.00 96.25 100 HIS A N 1
ATOM 795 C CA . HIS A 1 100 ? -18.580 4.894 16.508 1.00 96.25 100 HIS A CA 1
ATOM 796 C C . HIS A 1 100 ? -20.103 5.048 16.633 1.00 96.25 100 HIS A C 1
ATOM 798 O O . HIS A 1 100 ? -20.683 4.607 17.623 1.00 96.25 100 HIS A O 1
ATOM 804 N N . GLN A 1 101 ? -20.758 5.580 15.597 1.00 97.25 101 GLN A N 1
ATOM 805 C CA . GLN A 1 101 ? -22.214 5.771 15.555 1.00 97.25 101 GLN A CA 1
ATOM 806 C C . GLN A 1 101 ? -22.978 4.451 15.731 1.00 97.25 101 GLN A C 1
ATOM 808 O O . GLN A 1 101 ? -23.957 4.386 16.470 1.00 97.25 101 GLN A O 1
ATOM 813 N N . ASN A 1 102 ? -22.488 3.373 15.115 1.00 97.00 102 ASN A N 1
ATOM 814 C CA . ASN A 1 102 ? -23.126 2.056 15.147 1.00 97.00 102 ASN A CA 1
ATOM 815 C C . ASN A 1 102 ? -22.641 1.164 16.303 1.00 97.00 102 ASN A C 1
ATOM 817 O O . ASN A 1 102 ? -22.995 -0.016 16.358 1.00 97.00 102 ASN A O 1
ATOM 821 N N . LYS A 1 103 ? -21.813 1.689 17.219 1.00 97.12 103 LYS A N 1
ATOM 822 C CA . LYS A 1 103 ? -21.252 0.955 18.371 1.00 97.12 103 LYS A CA 1
ATOM 823 C C . LYS A 1 103 ? -20.570 -0.365 17.966 1.00 97.12 103 LYS A C 1
ATOM 825 O O . LYS A 1 103 ? -20.636 -1.371 18.676 1.00 97.12 103 LYS A O 1
ATOM 830 N N . ARG A 1 104 ? -19.897 -0.385 16.809 1.00 96.44 104 ARG A N 1
ATOM 831 C CA . ARG A 1 104 ? -19.209 -1.569 16.269 1.00 96.44 104 ARG A CA 1
ATOM 832 C C . ARG A 1 104 ? -17.704 -1.522 16.534 1.00 96.44 104 ARG A C 1
ATOM 834 O O . ARG A 1 104 ? -16.980 -0.635 16.078 1.00 96.44 104 ARG A O 1
ATOM 841 N N . LYS A 1 105 ? -17.194 -2.559 17.211 1.00 92.62 105 LYS A N 1
ATOM 842 C CA . LYS A 1 105 ? -15.755 -2.709 17.498 1.00 92.62 105 LYS A CA 1
ATOM 843 C C . LYS A 1 105 ? -14.910 -2.967 16.252 1.00 92.62 105 LYS A C 1
ATOM 845 O O . LYS A 1 105 ? -13.747 -2.591 16.247 1.00 92.62 105 LYS A O 1
ATOM 850 N N . ARG A 1 106 ? -15.456 -3.613 15.222 1.00 89.62 106 ARG A N 1
ATOM 851 C CA . ARG A 1 106 ? -14.757 -3.940 13.970 1.00 89.62 106 ARG A CA 1
ATOM 852 C C . ARG A 1 106 ? -15.732 -3.849 12.798 1.00 89.62 106 ARG A C 1
ATOM 854 O O . ARG A 1 106 ? -16.937 -3.977 13.002 1.00 89.62 106 ARG A O 1
ATOM 861 N N . LEU A 1 107 ? -15.190 -3.642 11.605 1.00 90.69 107 LEU A N 1
ATOM 862 C CA . LEU A 1 107 ? -15.890 -3.740 10.328 1.00 90.69 107 LEU A CA 1
ATOM 863 C C . LEU A 1 107 ? -15.116 -4.747 9.471 1.00 90.69 107 LEU A C 1
ATOM 865 O O . LEU A 1 107 ? -13.891 -4.694 9.452 1.00 90.69 107 LEU A O 1
ATOM 869 N N . GLY A 1 108 ? -15.811 -5.673 8.809 1.00 91.06 108 GLY A N 1
ATOM 870 C CA . GLY A 1 108 ? -15.196 -6.719 7.976 1.00 91.06 108 GLY A CA 1
ATOM 871 C C . GLY A 1 108 ? -14.746 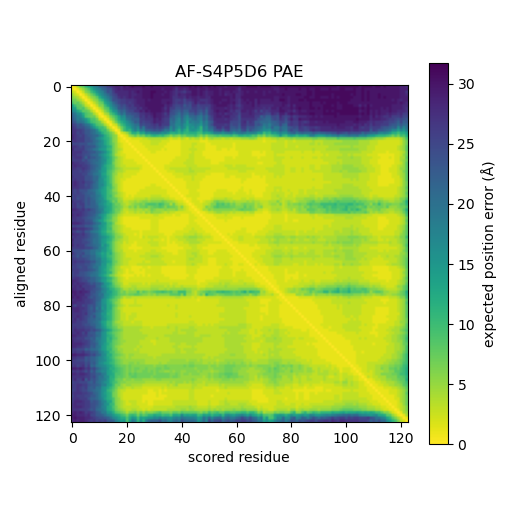-6.243 6.591 1.00 91.06 108 GLY A C 1
ATOM 872 O O . GLY A 1 108 ? -14.525 -7.070 5.716 1.00 91.06 108 GLY A O 1
ATOM 873 N N . MET A 1 109 ? -14.660 -4.929 6.385 1.00 90.75 109 MET A N 1
ATOM 874 C CA . MET A 1 109 ? -14.278 -4.300 5.126 1.00 90.75 109 MET A CA 1
ATOM 875 C C . MET A 1 109 ? -12.852 -3.745 5.252 1.00 90.75 109 MET A C 1
ATOM 877 O O . MET A 1 109 ? -12.555 -3.116 6.276 1.00 90.75 109 MET A O 1
ATOM 881 N N . PRO A 1 110 ? -11.982 -3.933 4.244 1.00 92.31 110 PRO A N 1
ATOM 882 C CA . PRO A 1 110 ? -10.699 -3.243 4.169 1.00 92.31 110 PRO A CA 1
ATOM 883 C C . PRO A 1 110 ? -10.860 -1.718 4.178 1.00 92.31 110 PRO A C 1
ATOM 885 O O . PRO A 1 110 ? -11.909 -1.187 3.818 1.00 92.31 110 PRO A O 1
ATOM 888 N N . ILE A 1 111 ? -9.803 -1.017 4.580 1.00 95.44 111 ILE A N 1
ATOM 889 C CA . ILE A 1 111 ? -9.752 0.448 4.612 1.00 95.44 111 ILE A CA 1
ATOM 890 C C . ILE A 1 111 ? -8.897 0.936 3.447 1.00 95.44 111 ILE A C 1
ATOM 892 O O . ILE A 1 111 ? -7.830 0.375 3.197 1.00 95.44 111 ILE A O 1
ATOM 896 N N . TYR A 1 112 ? -9.346 1.986 2.761 1.00 96.94 112 TYR A N 1
ATOM 897 C CA . TYR A 1 112 ? -8.532 2.670 1.763 1.00 96.94 112 TYR A CA 1
ATOM 898 C C . TYR A 1 112 ? -7.382 3.419 2.445 1.00 96.94 112 TYR A C 1
ATOM 900 O O . TYR A 1 112 ? -7.618 4.201 3.367 1.00 96.94 112 TYR A O 1
ATOM 908 N N . ILE A 1 113 ? -6.154 3.186 1.980 1.00 97.19 113 ILE A N 1
ATOM 909 C CA . ILE A 1 113 ? -4.952 3.873 2.471 1.00 97.19 113 ILE A CA 1
ATOM 910 C C . ILE A 1 113 ? -4.417 4.815 1.392 1.00 97.19 113 ILE A C 1
ATOM 912 O O . ILE A 1 113 ? -4.388 6.024 1.593 1.00 97.19 113 ILE A O 1
ATOM 916 N N . ALA A 1 114 ? -4.037 4.260 0.242 1.00 97.56 114 ALA A N 1
ATOM 917 C CA . ALA A 1 114 ? -3.469 4.993 -0.880 1.00 97.56 114 ALA A CA 1
ATOM 918 C C . ALA A 1 114 ? -3.627 4.194 -2.183 1.00 97.56 114 ALA A C 1
ATOM 920 O O . ALA A 1 114 ? -3.921 2.997 -2.167 1.00 97.56 114 ALA A O 1
ATOM 921 N N . SER A 1 115 ? -3.413 4.861 -3.314 1.00 97.50 115 SER A N 1
ATOM 922 C CA . SER A 1 115 ? -3.296 4.247 -4.638 1.00 97.50 115 SER A CA 1
ATOM 923 C C . SER A 1 115 ? -2.332 5.062 -5.501 1.00 97.50 115 SER A C 1
ATOM 925 O O . SER A 1 115 ? -2.053 6.224 -5.202 1.00 97.50 115 SER A O 1
ATOM 927 N N . GLY A 1 116 ? -1.797 4.450 -6.553 1.00 96.25 116 GLY A N 1
ATOM 928 C CA . GLY A 1 116 ? -0.826 5.078 -7.441 1.00 96.25 116 GLY A CA 1
ATOM 929 C C . GLY A 1 116 ? -0.552 4.224 -8.671 1.00 96.25 116 GLY A C 1
ATOM 930 O O . GLY A 1 116 ? -1.189 3.191 -8.882 1.00 96.25 116 GLY A O 1
ATOM 931 N N . SER A 1 117 ? 0.414 4.667 -9.466 1.00 94.88 117 SER A N 1
ATOM 932 C CA . SER A 1 117 ? 0.878 3.977 -10.665 1.00 94.88 117 SER A CA 1
ATOM 933 C C . SER A 1 117 ? 2.396 3.944 -10.671 1.00 94.88 117 SER A C 1
ATOM 935 O O . SER A 1 117 ? 3.049 4.862 -10.179 1.00 94.88 117 SER A O 1
ATOM 937 N N . PHE A 1 118 ? 2.955 2.881 -11.232 1.00 93.19 118 PHE A N 1
ATOM 938 C CA . PHE A 1 118 ? 4.391 2.689 -11.329 1.00 93.19 118 PHE A CA 1
ATOM 939 C C . PHE A 1 118 ? 4.713 1.994 -12.645 1.00 93.19 118 PHE A C 1
ATOM 941 O O . PHE A 1 118 ? 4.002 1.077 -13.055 1.00 93.19 118 PHE A O 1
ATOM 948 N N . THR A 1 119 ? 5.806 2.410 -13.274 1.00 90.88 119 THR A N 1
ATOM 949 C CA . THR A 1 119 ? 6.357 1.739 -14.448 1.00 90.88 119 THR A CA 1
ATOM 950 C C . THR A 1 119 ? 7.572 0.945 -14.009 1.00 90.88 119 THR A C 1
ATOM 952 O O . THR A 1 119 ? 8.522 1.511 -13.470 1.00 90.88 119 THR A O 1
ATOM 955 N N . HIS A 1 120 ? 7.537 -0.364 -14.237 1.00 80.69 120 HIS A N 1
ATOM 956 C CA . HIS A 1 120 ? 8.704 -1.208 -14.051 1.00 80.69 120 HIS A CA 1
ATOM 957 C C . HIS A 1 120 ? 9.447 -1.313 -15.379 1.00 80.69 120 HIS A C 1
ATOM 959 O O . HIS A 1 120 ? 8.926 -1.896 -16.328 1.00 80.69 120 HIS A O 1
ATOM 965 N N . GLU A 1 121 ? 10.642 -0.739 -15.454 1.00 72.94 121 GLU A N 1
ATOM 966 C CA . GLU A 1 121 ? 11.550 -1.014 -16.563 1.00 72.94 121 GLU A CA 1
ATOM 967 C C . GLU A 1 121 ? 12.253 -2.340 -16.269 1.00 72.94 121 GLU A C 1
ATOM 969 O O . GLU A 1 121 ? 13.064 -2.442 -15.349 1.00 72.94 121 GLU A O 1
ATOM 974 N N . SER A 1 122 ? 11.869 -3.383 -17.001 1.00 60.69 122 SER A N 1
ATOM 975 C CA . SER A 1 122 ? 12.588 -4.652 -17.010 1.00 60.69 122 SER A CA 1
ATOM 976 C C . SER A 1 122 ? 13.834 -4.479 -17.878 1.00 60.69 122 SER A C 1
ATOM 978 O O . SER A 1 122 ? 13.700 -4.311 -19.090 1.00 60.69 122 SER A O 1
ATOM 980 N N . THR A 1 123 ? 15.018 -4.467 -17.263 1.00 39.91 123 THR A N 1
ATOM 981 C CA . THR A 1 123 ? 16.298 -4.575 -17.983 1.00 39.91 123 THR A CA 1
ATOM 982 C C . THR A 1 123 ? 16.542 -6.012 -18.416 1.00 39.91 123 THR A C 1
ATOM 984 O O . THR A 1 123 ? 16.315 -6.913 -17.576 1.00 39.91 123 THR A O 1
#

Secondary structure (DSSP, 8-state):
-PPPP------------TTPPPTT-EEE-TTS-EEEEEEEEEE-SS-EEEEEES-TTS---TTT--EEEEE--TT-HHHHHHHHHHHHH-BHHHHHHHHHHTT-S--SS--B-----------

Sequence (123 aa):
MPRRGFEETSVDVSFTDDEALPPGIVFTDTIQNKWRIGKPIGRGSFGRIYLASDDSEKEVTKLNARYVVKIEPHTNGPLFVEVHCLIRTAQVNEVKAWRHQNKRKRLGMPIYIASGSFTHEST

Solvent-accessible surface area (backbone atoms only — not comparable to full-atom values): 7893 Å² total; per-residue (Å²): 137,85,84,82,78,85,79,81,76,76,77,77,79,75,72,82,57,91,84,61,78,68,58,66,50,70,46,52,34,81,84,71,51,50,36,17,30,12,56,72,77,48,74,61,97,73,34,38,31,22,32,15,25,71,60,61,89,55,88,38,45,92,87,69,35,81,46,72,45,78,49,59,60,88,89,51,62,65,63,60,54,51,52,59,47,29,67,76,74,16,37,62,68,58,49,51,51,51,27,60,77,66,73,41,95,76,70,101,63,79,67,47,85,82,59,68,75,82,85,82,86,84,126

Nearest PDB structures (foldseek):
  6cqh-assembly2_B  TM=8.823E-01  e=4.489E-06  Homo sapiens
  9fet-assembly1_A  TM=9.238E-01  e=2.456E-05  Homo sapiens
  2lav-assembly1_A  TM=7.314E-01  e=3.976E-06  Homo sapiens
  2rsv-assembly1_A  TM=7.329E-01  e=7.784E-05  Homo sapiens
  2jii-assembly2_B  TM=8.232E-01  e=7.847E-03  Homo sapiens

Radius of gyration: 18.92 Å; Cα contacts (8 Å, |Δi|>4): 153; chains: 1; bounding box: 39×67×37 Å

InterPro domains:
  IPR011009 Protein kinase-like domain superfamily [SSF56112] (29-100)
  IPR017441 Protein kinase, ATP binding site [PS00107] (41-70)